Protein AF-A0A9P7GPV4-F1 (afdb_monomer_lite)

Secondary structure (DSSP, 8-state):
--SHHHHHHHHHHHH-TT-EEEEEETTEEEEEEHHHHHHHHHHHHHHHHHHHHHHHHHHHHHHHHHHHHHHHHHHHHHHHHHHHHHHHTTPPP-

Radius of gyration: 29.57 Å; chains: 1; bounding box: 56×26×76 Å

InterPro domains:
  IPR002777 Prefoldin beta-like [PF01920] (16-47)
  IPR009053 Prefoldin [G3DSA:1.10.287.370] (3-92)
  IPR027235 Prefoldin subunit 2 [PTHR13303] (4-54)

Structure (mmCIF, N/CA/C/O backbone):
data_AF-A0A9P7GPV4-F1
#
_entry.id   AF-A0A9P7GPV4-F1
#
loop_
_atom_site.group_PDB
_atom_site.id
_atom_site.type_symbol
_atom_site.label_atom_id
_atom_site.label_alt_id
_atom_site.label_comp_id
_atom_site.label_asym_id
_atom_site.label_entity_id
_atom_site.label_seq_id
_atom_site.pdbx_PDB_ins_code
_atom_site.Cartn_x
_atom_site.Cartn_y
_atom_site.Cartn_z
_atom_site.occupancy
_atom_site.B_iso_or_equiv
_atom_site.auth_seq_id
_atom_site.auth_comp_id
_atom_site.auth_asym_id
_atom_site.auth_atom_id
_atom_site.pdbx_PDB_model_num
ATOM 1 N N . MET A 1 1 ? -12.558 6.657 -0.314 1.00 48.22 1 MET A N 1
ATOM 2 C CA . MET A 1 1 ? -13.773 6.098 0.324 1.00 48.22 1 MET A CA 1
ATOM 3 C C . MET A 1 1 ? -13.560 5.425 1.694 1.00 48.22 1 MET A C 1
ATOM 5 O O . MET A 1 1 ? -14.545 5.011 2.276 1.00 48.22 1 MET A O 1
ATOM 9 N N . GLY A 1 2 ? -12.351 5.354 2.280 1.00 62.47 2 GLY A N 1
ATOM 10 C CA . GLY A 1 2 ? -12.142 4.711 3.600 1.00 62.47 2 GLY A CA 1
ATOM 11 C C . GLY A 1 2 ? -12.117 5.642 4.823 1.00 62.47 2 GLY A C 1
ATOM 12 O O . GLY A 1 2 ? -11.745 5.196 5.901 1.00 62.47 2 GLY A O 1
ATOM 13 N N . ASN A 1 3 ? -12.425 6.936 4.661 1.00 79.25 3 ASN A N 1
ATOM 14 C CA . ASN A 1 3 ? -12.256 7.924 5.737 1.00 79.25 3 ASN A CA 1
ATOM 15 C C . ASN A 1 3 ? -13.526 8.154 6.563 1.00 79.25 3 ASN A C 1
ATOM 17 O O . ASN A 1 3 ? -13.417 8.416 7.751 1.00 79.25 3 ASN A O 1
ATOM 21 N N . LEU A 1 4 ? -14.709 7.992 5.958 1.00 89.12 4 LEU A N 1
ATOM 22 C CA . LEU A 1 4 ? -15.993 8.315 6.588 1.00 89.12 4 LEU A CA 1
ATOM 23 C C . LEU A 1 4 ? -16.193 7.581 7.921 1.00 89.12 4 LEU A C 1
ATOM 25 O O . LEU A 1 4 ? -16.477 8.219 8.923 1.00 89.12 4 LEU A O 1
ATOM 29 N N . VAL A 1 5 ? -15.960 6.264 7.942 1.00 91.81 5 VAL A N 1
ATOM 30 C CA . VAL A 1 5 ? -16.151 5.423 9.137 1.00 91.81 5 VAL A CA 1
ATOM 31 C C . VAL A 1 5 ? -15.256 5.864 10.299 1.00 91.81 5 VAL A C 1
ATOM 33 O O . VAL A 1 5 ? -15.720 5.965 11.430 1.00 91.81 5 VAL A O 1
ATOM 36 N N . LEU A 1 6 ? -13.976 6.146 10.034 1.00 93.19 6 LEU A N 1
ATOM 37 C CA . LEU A 1 6 ? -13.044 6.587 11.075 1.00 93.19 6 LEU A CA 1
ATOM 38 C C . LEU A 1 6 ? -13.344 8.007 11.546 1.00 93.19 6 LEU A C 1
ATOM 40 O O . LEU A 1 6 ? -13.257 8.258 12.740 1.00 93.19 6 LEU A O 1
ATOM 44 N N . THR A 1 7 ? -13.734 8.909 10.641 1.00 93.19 7 THR A N 1
ATOM 45 C CA . THR A 1 7 ? -14.169 10.260 11.011 1.00 93.19 7 THR A CA 1
ATOM 46 C C . THR A 1 7 ? -15.347 10.197 11.980 1.00 93.19 7 THR A C 1
ATOM 48 O O . THR A 1 7 ? -15.244 10.732 13.073 1.00 93.19 7 THR A O 1
ATOM 51 N N . THR A 1 8 ? -16.400 9.445 11.652 1.00 92.31 8 THR A N 1
ATOM 52 C CA . THR A 1 8 ? -17.585 9.329 12.519 1.00 92.31 8 THR A CA 1
ATOM 53 C C . THR A 1 8 ? -17.313 8.611 13.843 1.00 92.31 8 THR A C 1
ATOM 55 O O . THR A 1 8 ? -17.963 8.886 14.845 1.00 92.31 8 THR A O 1
ATOM 58 N N . LEU A 1 9 ? -16.376 7.655 13.869 1.00 93.69 9 LEU A N 1
ATOM 59 C CA . LEU A 1 9 ? -16.033 6.942 15.103 1.00 93.69 9 LEU A CA 1
ATOM 60 C C . LEU A 1 9 ? -15.092 7.738 16.010 1.00 93.69 9 LEU A C 1
ATOM 62 O O . LEU A 1 9 ? -15.077 7.471 17.206 1.00 93.69 9 LEU A O 1
ATOM 66 N N . ASN A 1 10 ? -14.330 8.695 15.476 1.00 94.75 10 ASN A N 1
ATOM 67 C CA . ASN A 1 10 ? -13.499 9.578 16.293 1.00 94.75 10 ASN A CA 1
ATOM 68 C C . ASN A 1 10 ? -14.353 10.505 17.168 1.00 94.75 10 ASN A C 1
ATOM 70 O O . ASN A 1 10 ? -13.992 10.724 18.319 1.00 94.75 10 ASN A O 1
ATOM 74 N N . ASP A 1 11 ? -15.494 10.979 16.663 1.00 94.12 11 ASP A N 1
ATOM 75 C CA . ASP A 1 11 ? -16.437 11.781 17.455 1.00 94.12 11 ASP A CA 1
ATOM 76 C C . ASP A 1 11 ? -16.976 10.950 18.633 1.00 94.12 11 ASP A C 1
ATOM 78 O O . ASP A 1 11 ? -16.877 11.345 19.793 1.00 94.12 11 ASP A O 1
ATOM 82 N N . ALA A 1 12 ? -17.415 9.716 18.353 1.00 94.12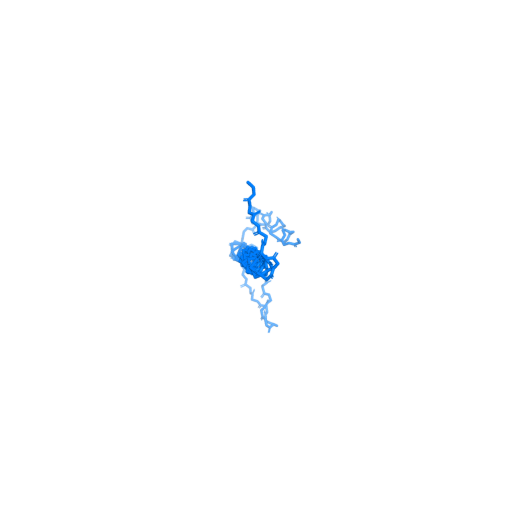 12 ALA A N 1
ATOM 83 C CA . ALA A 1 12 ? -17.855 8.779 19.388 1.00 94.12 12 ALA A CA 1
ATOM 84 C C . ALA A 1 12 ? -16.730 8.375 20.359 1.00 94.12 12 ALA A C 1
ATOM 86 O O . ALA A 1 12 ? -17.001 8.077 21.515 1.00 94.12 12 ALA A O 1
ATOM 87 N N . LEU A 1 13 ? -15.473 8.342 19.909 1.00 96.19 13 LEU A N 1
ATOM 88 C CA . LEU A 1 13 ? -14.321 8.062 20.767 1.00 96.19 13 LEU A CA 1
ATOM 89 C C . LEU A 1 13 ? -14.061 9.204 21.756 1.00 96.19 13 LEU A C 1
ATOM 91 O O . LEU A 1 13 ? -13.622 8.940 22.873 1.00 96.19 13 LEU A O 1
ATOM 95 N N . ALA A 1 14 ? -14.307 10.447 21.338 1.00 96.06 14 ALA A N 1
ATOM 96 C CA . ALA A 1 14 ? -14.121 11.631 22.167 1.00 96.06 14 ALA A CA 1
ATOM 97 C C . ALA A 1 14 ? -15.223 11.777 23.228 1.00 96.06 14 ALA A C 1
ATOM 99 O O . ALA A 1 14 ? -14.922 12.141 24.362 1.00 96.06 14 ALA A O 1
ATOM 100 N N . GLU A 1 15 ? -16.475 11.482 22.871 1.00 96.25 15 GLU A N 1
ATOM 101 C CA . GLU A 1 15 ? -17.627 11.642 23.769 1.00 96.25 15 GLU A CA 1
ATOM 102 C C . GLU A 1 15 ? -17.916 10.387 24.611 1.00 96.25 15 GLU A C 1
ATOM 104 O O . GLU A 1 15 ? -18.146 10.491 25.815 1.00 96.25 15 GLU A O 1
ATOM 109 N N . GLU A 1 16 ? -17.882 9.193 24.006 1.00 96.81 16 GLU A N 1
ATOM 110 C CA . GLU A 1 16 ? -18.323 7.936 24.630 1.00 96.81 16 GLU A CA 1
ATOM 111 C C . GLU A 1 16 ? -17.399 6.743 24.274 1.00 96.81 16 GLU A C 1
ATOM 113 O O . GLU A 1 16 ? -17.798 5.807 23.567 1.00 96.81 16 GLU A O 1
ATOM 118 N N . PRO A 1 17 ? -16.151 6.709 24.780 1.00 96.75 17 PRO A N 1
ATOM 119 C CA . PRO A 1 17 ? -15.158 5.693 24.404 1.00 96.75 17 PRO A CA 1
ATOM 120 C C . PRO A 1 17 ? -15.568 4.254 24.760 1.00 96.75 17 PRO A C 1
ATOM 122 O O . PRO A 1 17 ? -15.188 3.309 24.060 1.00 96.75 17 PRO A O 1
ATOM 125 N N . ASP A 1 18 ? -16.353 4.081 25.827 1.00 97.50 18 ASP A N 1
ATOM 126 C CA . ASP A 1 18 ? -16.858 2.788 26.307 1.00 97.50 18 ASP A CA 1
ATOM 127 C C . ASP A 1 18 ? -18.160 2.345 25.621 1.00 97.50 18 ASP A C 1
ATOM 129 O O . ASP A 1 18 ? -18.669 1.255 25.902 1.00 97.50 18 ASP A O 1
ATOM 133 N N . ARG A 1 19 ? -18.700 3.147 24.690 1.00 96.69 19 ARG A N 1
ATOM 134 C CA . ARG A 1 19 ? -19.900 2.782 23.934 1.00 96.69 19 ARG A CA 1
ATOM 135 C C . ARG A 1 19 ? -19.675 1.456 23.212 1.00 96.69 19 ARG A C 1
ATOM 137 O O . ARG A 1 19 ? -18.669 1.263 22.520 1.00 96.69 19 ARG A O 1
ATOM 144 N N . LYS A 1 20 ? -20.633 0.539 23.356 1.00 96.81 20 LYS A N 1
ATOM 145 C CA . LYS A 1 20 ? -20.587 -0.771 22.700 1.00 96.81 20 LYS A CA 1
ATOM 146 C C . LYS A 1 20 ? -20.537 -0.604 21.180 1.00 96.81 20 LYS A C 1
ATOM 148 O O . LYS A 1 20 ? -21.293 0.162 20.587 1.00 96.81 20 LYS A O 1
ATOM 153 N N . CYS A 1 21 ? -19.650 -1.355 20.549 1.00 95.62 21 CYS A N 1
ATOM 154 C CA . CYS A 1 21 ? -19.437 -1.433 19.116 1.00 95.62 21 CYS A CA 1
ATOM 155 C C . CYS A 1 21 ? -19.485 -2.904 18.701 1.00 95.62 21 CYS A C 1
ATOM 157 O O . CYS A 1 21 ? -18.944 -3.763 19.392 1.00 95.62 21 CYS A O 1
ATOM 159 N N . PHE A 1 22 ? -20.111 -3.207 17.567 1.00 95.31 22 PHE A N 1
ATOM 160 C CA . PHE A 1 22 ? -20.240 -4.580 17.089 1.00 95.31 22 PHE A CA 1
ATOM 161 C C . PHE A 1 22 ? -19.492 -4.754 15.773 1.00 95.31 22 PHE A C 1
ATOM 163 O O . PHE A 1 22 ? -19.754 -4.055 14.794 1.00 95.31 22 PHE A O 1
ATOM 170 N N . ARG A 1 23 ? -18.556 -5.705 15.743 1.00 92.19 23 ARG A N 1
ATOM 171 C CA . ARG A 1 23 ? -17.794 -6.053 14.542 1.00 92.19 23 ARG A CA 1
ATOM 172 C C . ARG A 1 23 ? -18.335 -7.346 13.947 1.00 92.19 23 ARG A C 1
ATOM 174 O O . ARG A 1 23 ? -18.291 -8.384 14.598 1.00 92.19 23 ARG A O 1
ATOM 181 N N . LEU A 1 24 ? -18.792 -7.290 12.698 1.00 93.38 24 LEU A N 1
ATOM 182 C CA . LEU A 1 24 ? -19.220 -8.467 11.944 1.00 93.38 24 LEU A CA 1
ATOM 183 C C . LEU A 1 24 ? -18.002 -9.189 11.353 1.00 93.38 24 LEU A C 1
ATOM 185 O O . LEU A 1 24 ? -17.242 -8.603 10.580 1.00 93.38 24 LEU A O 1
ATOM 189 N N . ILE A 1 25 ? -17.816 -10.459 11.707 1.00 93.06 25 ILE A N 1
ATOM 190 C CA . ILE A 1 25 ? -16.742 -11.316 11.195 1.00 93.06 25 ILE A CA 1
ATOM 191 C C . ILE A 1 25 ? -17.352 -12.665 10.826 1.00 93.06 25 ILE A C 1
ATOM 193 O O . ILE A 1 25 ? -17.851 -13.374 11.692 1.00 93.06 25 ILE A O 1
ATOM 197 N N . GLY A 1 26 ? -17.331 -13.018 9.537 1.00 93.50 26 GLY A N 1
ATOM 198 C CA . GLY A 1 26 ? -17.798 -14.333 9.078 1.00 93.50 26 GLY A CA 1
ATOM 199 C C . GLY A 1 26 ? -19.244 -14.665 9.470 1.00 93.50 26 GLY A C 1
ATOM 200 O O . GLY A 1 26 ? -19.543 -15.819 9.744 1.00 93.50 26 GLY A O 1
ATOM 201 N N . GLY A 1 27 ? -20.125 -13.662 9.553 1.00 95.75 27 GLY A N 1
ATOM 202 C CA . GLY A 1 27 ? -21.522 -13.838 9.973 1.00 95.75 27 GLY A CA 1
ATOM 203 C C . GLY A 1 27 ? -21.765 -13.772 11.486 1.00 95.75 27 GLY A C 1
ATOM 204 O O . GLY A 1 27 ? -22.917 -13.765 11.903 1.00 95.75 27 GLY A O 1
ATOM 205 N N . VAL A 1 28 ? -20.718 -13.659 12.308 1.00 96.31 28 VAL A N 1
ATOM 206 C CA . VAL A 1 28 ? -20.825 -13.510 13.768 1.00 96.31 28 VAL A CA 1
ATOM 207 C C . VAL A 1 28 ? -20.570 -12.056 14.168 1.00 96.31 28 VAL A C 1
ATOM 209 O O . VAL A 1 28 ? -19.592 -11.448 13.729 1.00 96.31 28 VAL A O 1
ATOM 212 N N . LEU A 1 29 ? -21.441 -11.489 15.007 1.00 96.75 29 LEU A N 1
ATOM 213 C CA . LEU A 1 29 ? -21.241 -10.170 15.612 1.00 96.75 29 LEU A CA 1
ATOM 214 C C . LEU A 1 29 ? -20.450 -10.302 16.913 1.00 96.75 29 LEU A C 1
ATOM 216 O O . LEU A 1 29 ? -20.864 -10.996 17.837 1.00 96.75 29 LEU A O 1
ATOM 220 N N . VAL A 1 30 ? -19.321 -9.604 16.987 1.00 95.69 30 VAL A N 1
ATOM 221 C CA . VAL A 1 30 ? -18.460 -9.554 18.171 1.00 95.69 30 VAL A CA 1
ATOM 222 C C . VAL A 1 30 ? -18.631 -8.203 18.855 1.00 95.69 30 VAL A C 1
ATOM 224 O O . VAL A 1 30 ? -18.381 -7.169 18.233 1.00 95.69 30 VAL A O 1
ATOM 227 N N . GLU A 1 31 ? -19.026 -8.209 20.127 1.00 96.88 31 GLU A N 1
ATOM 228 C CA . GLU A 1 31 ? -19.100 -7.005 20.963 1.00 96.88 31 GLU A CA 1
ATOM 229 C C . GLU A 1 31 ? -17.693 -6.513 21.348 1.00 96.88 31 GLU A C 1
ATOM 231 O O . GLU A 1 31 ? -16.815 -7.295 21.723 1.00 96.88 31 GLU A O 1
ATOM 236 N N . ARG A 1 32 ? -17.472 -5.205 21.225 1.00 96.31 32 ARG A N 1
ATOM 237 C CA . ARG A 1 32 ? -16.257 -4.448 21.561 1.00 96.31 32 ARG A CA 1
ATOM 238 C C . ARG A 1 32 ? -16.649 -3.050 22.043 1.00 96.31 32 ARG A C 1
ATOM 240 O O . ARG A 1 32 ? -17.828 -2.717 22.055 1.00 96.31 32 ARG A O 1
ATOM 247 N N . THR A 1 33 ? -15.681 -2.212 22.397 1.00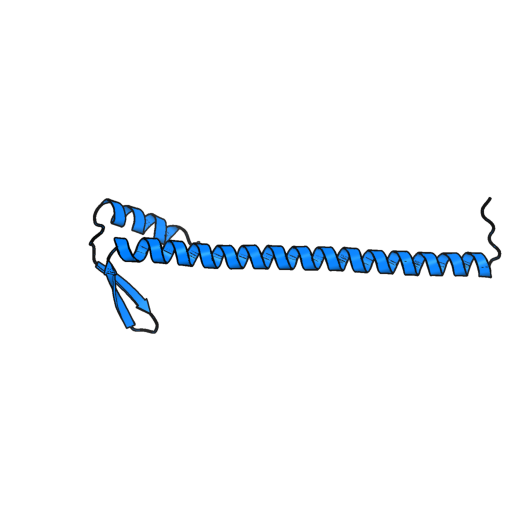 97.56 33 THR A N 1
ATOM 248 C CA . THR A 1 33 ? -15.911 -0.781 22.663 1.00 97.56 33 THR A CA 1
ATOM 249 C C . THR A 1 33 ? -15.359 0.092 21.535 1.00 97.56 33 THR A C 1
ATOM 251 O O . THR A 1 33 ? -14.528 -0.360 20.740 1.00 97.56 33 THR A O 1
ATOM 254 N N . VAL A 1 34 ? -15.804 1.348 21.441 1.00 96.44 34 VAL A N 1
ATOM 255 C CA . VAL A 1 34 ? -15.283 2.306 20.448 1.00 96.44 34 VAL A CA 1
ATOM 256 C C . VAL A 1 34 ? -13.764 2.472 20.589 1.00 96.44 34 VAL A C 1
ATOM 258 O O . VAL A 1 34 ? -13.053 2.400 19.581 1.00 96.44 34 VAL A O 1
ATOM 261 N N . LYS A 1 35 ? -13.253 2.593 21.822 1.00 96.69 35 LYS A N 1
ATOM 262 C CA . LYS A 1 35 ? -11.809 2.714 22.094 1.00 96.69 35 LYS A CA 1
ATOM 263 C C . LYS A 1 35 ? -10.978 1.512 21.633 1.00 96.69 35 LYS A C 1
ATOM 265 O O . LYS A 1 35 ? -9.832 1.700 21.233 1.00 96.69 35 LYS A O 1
ATOM 270 N N . ASP A 1 36 ? -11.550 0.307 21.594 1.00 95.44 36 ASP A N 1
ATOM 271 C CA . ASP A 1 36 ? -10.857 -0.888 21.083 1.00 95.44 36 ASP A CA 1
ATOM 272 C C . ASP A 1 36 ? -10.880 -0.967 19.545 1.00 95.44 36 ASP A C 1
ATOM 274 O O . ASP A 1 36 ? -9.952 -1.465 18.894 1.00 95.44 36 ASP A O 1
ATOM 278 N N . VAL A 1 37 ? -11.978 -0.510 18.936 1.00 94.31 37 VAL A N 1
ATOM 279 C CA . VAL A 1 37 ? -12.238 -0.693 17.502 1.00 94.31 37 VAL A CA 1
ATOM 280 C C . VAL A 1 37 ? -11.510 0.345 16.654 1.00 94.31 37 VAL A C 1
ATOM 282 O O . VAL A 1 37 ? -10.969 -0.014 15.604 1.00 94.31 37 VAL A O 1
ATOM 285 N N . VAL A 1 38 ? -11.449 1.607 17.089 1.00 94.88 38 VAL A N 1
ATOM 286 C CA . VAL A 1 38 ? -10.851 2.698 16.298 1.00 94.88 38 VAL A CA 1
ATOM 287 C C . VAL A 1 38 ? -9.381 2.432 15.929 1.00 94.88 38 VAL A C 1
ATOM 289 O O . VAL A 1 38 ? -9.080 2.459 14.729 1.00 94.88 38 VAL A O 1
ATOM 292 N N . PRO A 1 39 ? -8.4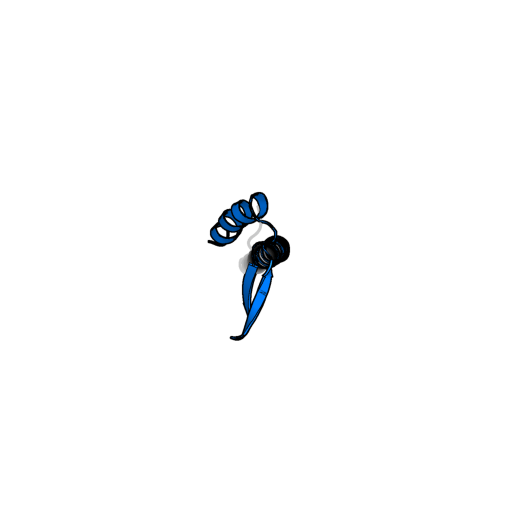74 2.078 16.866 1.00 94.94 39 PRO A N 1
ATOM 293 C CA . PRO A 1 39 ? -7.073 1.799 16.528 1.00 94.94 39 PRO A CA 1
ATOM 294 C C . PRO A 1 39 ? -6.927 0.598 15.584 1.00 94.94 39 PRO A C 1
ATOM 296 O O . PRO A 1 39 ? -6.100 0.591 14.666 1.00 94.94 39 PRO A O 1
ATOM 299 N N . THR A 1 40 ? -7.782 -0.414 15.769 1.00 93.62 40 THR A N 1
ATOM 300 C CA . THR A 1 40 ? -7.808 -1.619 14.932 1.00 93.62 40 THR A CA 1
ATOM 301 C C . THR A 1 40 ? -8.199 -1.284 13.489 1.00 93.62 40 THR A C 1
ATOM 303 O O . THR A 1 40 ? -7.572 -1.764 12.538 1.00 93.62 40 THR A O 1
ATOM 306 N N . LEU A 1 41 ? -9.218 -0.439 13.303 1.00 93.25 41 LEU A N 1
ATOM 307 C CA . LEU A 1 41 ? -9.667 0.008 11.983 1.00 93.25 41 LEU A CA 1
ATOM 308 C C . LEU A 1 41 ? -8.637 0.915 11.299 1.00 93.25 41 LEU A C 1
ATOM 310 O O . LEU A 1 41 ? -8.408 0.753 10.100 1.00 93.25 41 LEU A O 1
ATOM 314 N N . GLN A 1 42 ? -7.986 1.817 12.041 1.00 94.25 42 GLN A N 1
ATOM 315 C CA . GLN A 1 42 ? -6.901 2.662 11.524 1.00 94.25 42 GLN A CA 1
ATOM 316 C C . GLN A 1 42 ? -5.743 1.811 10.999 1.00 94.25 42 GLN A C 1
ATOM 318 O O . GLN A 1 42 ? -5.390 1.913 9.825 1.00 94.25 42 GLN A O 1
ATOM 323 N N . THR A 1 43 ? -5.239 0.890 11.825 1.00 95.38 43 THR A N 1
ATOM 324 C CA . THR A 1 43 ? -4.147 -0.023 11.450 1.00 95.38 43 THR A CA 1
ATOM 325 C C . THR A 1 43 ? -4.512 -0.860 10.224 1.00 95.38 43 THR A C 1
ATOM 327 O O . THR A 1 43 ? -3.714 -0.996 9.297 1.00 95.38 43 THR A O 1
ATOM 330 N N . THR A 1 44 ? -5.743 -1.382 10.169 1.00 92.94 44 THR A N 1
ATOM 331 C CA . THR A 1 44 ? -6.221 -2.178 9.026 1.00 92.94 44 THR A CA 1
ATOM 332 C C . THR A 1 44 ? -6.276 -1.343 7.744 1.00 92.94 44 THR A C 1
ATOM 334 O O . THR A 1 44 ? -5.775 -1.769 6.702 1.00 92.94 44 THR A O 1
ATOM 337 N N . ARG A 1 45 ? -6.852 -0.136 7.809 1.00 94.19 45 ARG A N 1
ATOM 338 C CA . ARG A 1 45 ? -6.931 0.794 6.673 1.00 94.19 45 ARG A CA 1
ATOM 339 C C . ARG A 1 45 ? -5.539 1.153 6.162 1.00 94.19 45 ARG A C 1
ATOM 341 O O . ARG A 1 45 ? -5.308 1.127 4.953 1.00 94.19 45 ARG A O 1
ATOM 348 N N . ASP A 1 46 ? -4.632 1.493 7.070 1.00 95.38 46 ASP A N 1
ATOM 349 C CA . ASP A 1 46 ? -3.289 1.953 6.729 1.00 95.38 46 ASP A CA 1
ATOM 350 C C . ASP A 1 46 ? -2.439 0.807 6.176 1.00 95.38 46 ASP A C 1
ATOM 352 O O . ASP A 1 46 ? -1.727 0.999 5.190 1.00 95.38 46 ASP A O 1
ATOM 356 N N . GLY A 1 47 ? -2.609 -0.408 6.704 1.00 96.06 47 GLY A N 1
ATOM 357 C CA . GLY A 1 47 ? -2.035 -1.626 6.139 1.00 96.06 47 GLY A CA 1
ATOM 358 C C . GLY A 1 47 ? -2.491 -1.864 4.697 1.00 96.06 47 GLY A C 1
ATOM 359 O O . GLY A 1 47 ? -1.657 -1.994 3.801 1.00 96.06 47 GLY A O 1
ATOM 360 N N . VAL A 1 48 ? -3.804 -1.838 4.436 1.00 95.25 48 VAL A N 1
ATOM 361 C CA . VAL A 1 48 ? -4.354 -2.004 3.076 1.00 95.25 48 VAL A CA 1
ATOM 362 C C . VAL A 1 48 ? -3.848 -0.906 2.138 1.00 95.25 48 VAL A C 1
ATOM 364 O O . VAL A 1 48 ? -3.373 -1.198 1.039 1.00 95.25 48 VAL A O 1
ATOM 367 N N . ARG A 1 49 ? -3.884 0.360 2.568 1.00 95.06 49 ARG A N 1
ATOM 368 C CA . ARG A 1 49 ? -3.379 1.490 1.776 1.00 95.06 49 ARG A CA 1
ATOM 369 C C . ARG A 1 49 ? -1.885 1.349 1.478 1.00 95.06 49 ARG A C 1
ATOM 371 O O . ARG A 1 49 ? -1.469 1.602 0.349 1.00 95.06 49 ARG A O 1
ATOM 378 N N . GLY A 1 50 ? -1.092 0.933 2.461 1.00 97.00 50 GLY A N 1
ATOM 379 C CA . GLY A 1 50 ? 0.341 0.699 2.316 1.00 97.00 50 GLY A CA 1
ATOM 380 C C . GLY A 1 50 ? 0.650 -0.421 1.324 1.00 97.00 50 GLY A C 1
ATOM 381 O O . GLY A 1 50 ? 1.531 -0.262 0.479 1.00 97.00 50 GLY A O 1
ATOM 382 N N . LEU A 1 51 ? -0.109 -1.521 1.362 1.00 97.44 51 LEU A N 1
ATOM 383 C CA . LEU A 1 51 ? 0.015 -2.617 0.398 1.00 97.44 51 LEU A CA 1
ATOM 384 C C . LEU A 1 51 ? -0.325 -2.166 -1.024 1.00 97.44 51 LEU A C 1
ATOM 386 O O . LEU A 1 51 ? 0.432 -2.456 -1.951 1.00 97.44 51 LEU A O 1
ATOM 390 N N . ILE A 1 52 ? -1.415 -1.411 -1.194 1.00 96.81 52 ILE A N 1
ATOM 391 C CA . ILE A 1 52 ? -1.796 -0.845 -2.494 1.00 96.81 52 ILE A CA 1
ATOM 392 C C . ILE A 1 52 ? -0.683 0.071 -3.009 1.00 96.81 52 ILE A C 1
ATOM 394 O O . ILE A 1 52 ? -0.203 -0.123 -4.123 1.00 96.81 52 ILE A O 1
ATOM 398 N N . ALA A 1 53 ? -0.216 1.023 -2.197 1.00 96.94 53 ALA A N 1
ATOM 399 C CA . ALA A 1 53 ? 0.840 1.954 -2.588 1.00 96.94 53 ALA A CA 1
ATOM 400 C C . ALA A 1 53 ? 2.142 1.229 -2.968 1.00 96.94 53 ALA A C 1
ATOM 402 O O . ALA A 1 53 ? 2.734 1.517 -4.009 1.00 96.94 53 ALA A O 1
ATOM 403 N N . ARG A 1 54 ? 2.559 0.239 -2.169 1.00 97.69 54 ARG A N 1
ATOM 404 C CA . ARG A 1 54 ? 3.751 -0.575 -2.444 1.00 97.69 54 ARG A CA 1
ATOM 405 C C . ARG A 1 54 ? 3.604 -1.372 -3.738 1.00 97.69 54 ARG A C 1
ATOM 407 O O . ARG A 1 54 ? 4.545 -1.414 -4.526 1.00 97.69 54 ARG A O 1
ATOM 414 N N . SER A 1 55 ? 2.437 -1.972 -3.971 1.00 97.19 55 SER A N 1
ATOM 415 C CA . SER A 1 55 ? 2.140 -2.711 -5.201 1.00 97.19 55 SER A CA 1
ATOM 416 C C . SER A 1 55 ? 2.163 -1.794 -6.426 1.00 97.19 55 SER A C 1
ATOM 418 O O . SER A 1 55 ? 2.801 -2.118 -7.427 1.00 97.19 55 SER A O 1
ATOM 420 N N . LEU A 1 56 ? 1.538 -0.616 -6.346 1.00 96.62 56 LEU A N 1
ATOM 421 C CA . LEU A 1 56 ? 1.548 0.377 -7.423 1.00 96.62 56 LEU A CA 1
ATOM 422 C C . LEU A 1 56 ? 2.970 0.845 -7.745 1.00 96.62 56 LEU A C 1
ATOM 424 O O . LEU A 1 56 ? 3.368 0.832 -8.910 1.00 96.62 56 LEU A O 1
ATOM 428 N N . TYR A 1 57 ? 3.760 1.177 -6.720 1.00 96.62 57 TYR A N 1
ATOM 429 C CA . TYR A 1 57 ? 5.160 1.558 -6.889 1.00 96.62 57 TYR A CA 1
ATOM 430 C C . TYR A 1 57 ? 5.975 0.434 -7.540 1.00 96.62 57 TYR A C 1
ATOM 432 O O . TYR A 1 57 ? 6.622 0.651 -8.563 1.00 96.62 57 TYR A O 1
ATOM 440 N N . ALA A 1 58 ? 5.894 -0.792 -7.014 1.00 97.75 58 ALA A N 1
ATOM 441 C CA . ALA A 1 58 ? 6.620 -1.938 -7.557 1.00 97.75 58 ALA A CA 1
ATOM 442 C C . ALA A 1 58 ? 6.238 -2.242 -9.017 1.00 97.75 58 ALA A C 1
ATOM 444 O O . ALA A 1 58 ? 7.112 -2.538 -9.834 1.00 97.75 58 ALA A O 1
ATOM 445 N N . ASN A 1 59 ? 4.949 -2.144 -9.364 1.00 97.75 59 ASN A N 1
ATOM 446 C CA . ASN A 1 59 ? 4.478 -2.303 -10.740 1.00 97.75 59 ASN A CA 1
ATOM 447 C C . ASN A 1 59 ? 5.021 -1.195 -11.654 1.00 97.75 59 ASN A C 1
ATOM 449 O O . ASN A 1 59 ? 5.521 -1.506 -12.733 1.00 97.75 59 ASN A O 1
ATOM 453 N N . CYS A 1 60 ? 4.990 0.068 -11.219 1.00 97.06 60 CYS A N 1
ATOM 454 C CA . CYS A 1 60 ? 5.531 1.197 -11.977 1.00 97.06 60 CYS A CA 1
ATOM 455 C C . CYS A 1 60 ? 7.027 1.018 -12.269 1.00 97.06 60 CYS A C 1
ATOM 457 O O . CYS A 1 60 ? 7.445 1.045 -13.427 1.00 97.06 60 CYS A O 1
ATOM 459 N N . VAL A 1 61 ? 7.831 0.720 -11.241 1.00 97.88 61 VAL A N 1
ATOM 460 C CA . VAL A 1 61 ? 9.276 0.514 -11.420 1.00 97.88 61 VAL A CA 1
ATOM 461 C C . VAL A 1 61 ? 9.554 -0.669 -12.354 1.00 97.88 61 VAL A C 1
ATOM 463 O O . VAL A 1 61 ? 10.461 -0.598 -13.184 1.00 97.88 61 VAL A O 1
ATOM 466 N N . ARG A 1 62 ? 8.768 -1.752 -12.274 1.00 98.31 62 ARG A N 1
ATOM 467 C CA . ARG A 1 62 ? 8.894 -2.891 -13.198 1.00 98.31 62 ARG A CA 1
ATOM 468 C C . ARG A 1 62 ? 8.647 -2.475 -14.651 1.00 98.31 62 ARG A C 1
ATOM 470 O O . ARG A 1 62 ? 9.417 -2.874 -15.520 1.00 98.31 62 ARG A O 1
ATOM 477 N N . GLN A 1 63 ? 7.611 -1.674 -14.908 1.00 97.88 63 GLN A N 1
ATOM 478 C CA . GLN A 1 63 ? 7.303 -1.185 -16.256 1.00 97.88 63 GLN A CA 1
ATOM 479 C C . GLN A 1 63 ? 8.408 -0.274 -16.795 1.00 97.88 63 GLN A C 1
ATOM 481 O O . GLN A 1 63 ? 8.850 -0.469 -17.924 1.00 97.88 63 GLN A O 1
ATOM 486 N N . ILE A 1 64 ? 8.921 0.650 -15.975 1.00 98.19 64 ILE A N 1
ATOM 487 C CA . ILE A 1 64 ? 10.030 1.536 -16.363 1.00 98.19 64 ILE A CA 1
ATOM 488 C C . ILE A 1 64 ? 11.267 0.714 -16.738 1.00 98.19 64 ILE A C 1
ATOM 490 O O . ILE A 1 64 ? 11.846 0.921 -17.801 1.00 98.19 64 ILE A O 1
ATOM 494 N N . ARG A 1 65 ? 11.644 -0.269 -15.909 1.00 98.44 65 ARG A N 1
ATOM 495 C CA . ARG A 1 65 ? 12.785 -1.151 -16.201 1.00 98.44 65 ARG A CA 1
ATOM 496 C C . ARG A 1 65 ? 12.6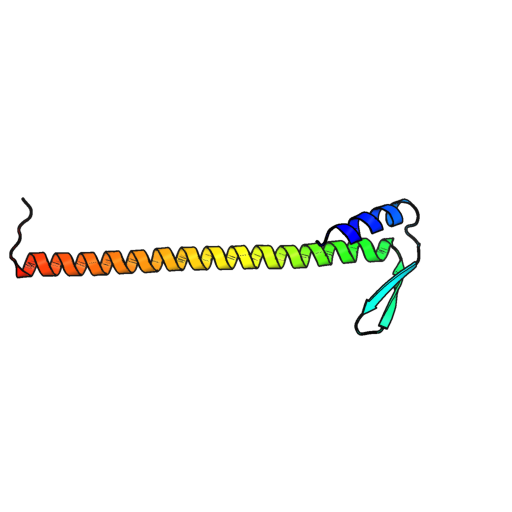06 -1.912 -17.510 1.00 98.44 65 ARG A C 1
ATOM 498 O O . ARG A 1 65 ? 13.549 -1.990 -18.289 1.00 98.44 65 ARG A O 1
ATOM 505 N N . LYS A 1 66 ? 11.405 -2.440 -17.763 1.00 98.44 66 LYS A N 1
ATOM 506 C CA . LYS A 1 66 ? 11.097 -3.145 -19.012 1.00 98.44 66 LYS A CA 1
ATOM 507 C C . LYS A 1 66 ? 11.205 -2.217 -20.223 1.00 98.44 66 LYS A C 1
ATOM 509 O O . LYS A 1 66 ? 11.818 -2.594 -21.212 1.00 98.44 66 LYS A O 1
ATOM 514 N N . ALA A 1 67 ? 10.659 -1.003 -20.141 1.00 98.38 67 ALA A N 1
ATOM 515 C CA . ALA A 1 67 ? 10.747 -0.027 -21.224 1.00 98.38 67 ALA A CA 1
ATOM 516 C C . ALA A 1 67 ? 12.206 0.342 -21.543 1.00 98.38 67 ALA A C 1
ATOM 518 O O . ALA A 1 67 ? 12.606 0.306 -22.704 1.00 98.38 67 ALA A O 1
ATOM 519 N N . VAL A 1 68 ? 13.018 0.621 -20.518 1.00 98.38 68 VAL A N 1
ATOM 520 C CA . VAL A 1 68 ? 14.450 0.929 -20.685 1.00 98.38 68 VAL A CA 1
ATOM 521 C C . VAL A 1 68 ? 15.216 -0.262 -21.268 1.00 98.38 68 VAL A C 1
ATOM 523 O O . VAL A 1 68 ? 16.026 -0.080 -22.176 1.00 98.38 68 VAL A O 1
ATOM 526 N N . GLY A 1 69 ? 14.936 -1.481 -20.795 1.00 98.44 69 GLY A N 1
ATOM 527 C CA . GLY A 1 69 ? 15.509 -2.710 -21.349 1.00 98.44 69 GLY A CA 1
ATOM 528 C C . GLY A 1 69 ? 15.200 -2.866 -22.838 1.00 98.44 69 GLY A C 1
ATOM 529 O O . GLY A 1 69 ? 16.117 -2.973 -23.648 1.00 98.44 69 GLY A O 1
ATOM 530 N N . ASN A 1 70 ? 13.924 -2.751 -23.210 1.00 98.25 70 ASN A N 1
ATOM 531 C CA . ASN A 1 70 ? 13.482 -2.866 -24.599 1.00 98.25 70 ASN A CA 1
ATOM 532 C C . ASN A 1 70 ? 14.110 -1.800 -25.511 1.00 98.25 70 ASN A C 1
ATOM 534 O O . ASN A 1 70 ? 14.439 -2.096 -26.657 1.00 98.25 70 ASN A O 1
ATOM 538 N N . LEU A 1 71 ? 14.252 -0.555 -25.039 1.00 98.19 71 LEU A N 1
ATOM 539 C CA . LEU A 1 71 ? 14.934 0.492 -25.805 1.00 98.19 71 LEU A CA 1
ATOM 540 C C . LEU A 1 71 ? 16.414 0.145 -25.992 1.00 98.19 71 LEU A C 1
ATOM 542 O O . LEU A 1 71 ? 16.926 0.240 -27.101 1.00 98.19 71 LEU A O 1
ATOM 546 N N . THR A 1 72 ? 17.086 -0.309 -24.933 1.00 98.25 72 THR A N 1
ATOM 547 C CA . THR A 1 72 ? 18.506 -0.696 -24.980 1.00 98.25 72 THR A CA 1
ATOM 548 C C . THR A 1 72 ? 18.757 -1.793 -26.016 1.00 98.25 72 THR A C 1
ATOM 550 O O . THR A 1 72 ? 19.717 -1.716 -26.780 1.00 98.25 72 THR A O 1
ATOM 553 N N . GLU A 1 73 ? 17.888 -2.803 -26.069 1.00 98.06 73 GLU A N 1
ATOM 554 C CA . GLU A 1 73 ? 17.969 -3.881 -27.060 1.00 98.06 73 GLU A CA 1
ATOM 555 C C . GLU A 1 73 ? 17.745 -3.368 -28.486 1.00 98.06 73 GLU A C 1
ATOM 557 O O . GLU A 1 73 ? 18.517 -3.701 -29.385 1.00 98.06 73 GLU A O 1
ATOM 562 N N . GLN A 1 74 ? 16.748 -2.501 -28.687 1.00 98.06 74 GLN A N 1
ATOM 563 C CA . GLN A 1 74 ? 16.487 -1.889 -29.993 1.00 98.06 74 GLN A CA 1
ATOM 564 C C . GLN A 1 74 ? 17.676 -1.065 -30.495 1.00 98.06 74 GLN A C 1
ATOM 566 O O . GLN A 1 74 ? 18.048 -1.198 -31.659 1.00 98.06 74 GLN A O 1
ATOM 571 N N . TYR A 1 75 ? 18.308 -0.261 -29.633 1.00 98.06 75 TYR A N 1
ATOM 572 C CA . TYR A 1 75 ? 19.495 0.512 -30.009 1.00 98.06 75 TYR A CA 1
ATOM 573 C C . TYR A 1 75 ? 20.655 -0.391 -30.432 1.00 98.06 75 TYR A C 1
ATOM 575 O O . TYR A 1 75 ? 21.231 -0.169 -31.493 1.00 98.06 75 TYR A O 1
ATOM 583 N N . LYS A 1 76 ? 20.950 -1.444 -29.659 1.00 97.81 76 LYS A N 1
ATOM 584 C CA . LYS A 1 76 ? 22.025 -2.396 -29.989 1.00 97.81 76 LYS A CA 1
ATOM 585 C C . LYS A 1 76 ? 21.774 -3.122 -31.308 1.00 97.81 76 LYS A C 1
ATOM 587 O O . LYS A 1 76 ? 22.688 -3.267 -32.111 1.00 97.81 76 LYS A O 1
ATOM 592 N N . SER A 1 77 ? 20.537 -3.557 -31.544 1.00 97.94 77 SER A N 1
ATOM 593 C CA . SER A 1 77 ? 20.162 -4.193 -32.810 1.00 97.94 77 SER A CA 1
ATOM 594 C C . SER A 1 77 ? 20.338 -3.230 -33.984 1.00 97.94 77 SER A C 1
ATOM 596 O O . SER A 1 77 ? 20.904 -3.609 -35.003 1.00 97.94 77 SER A O 1
ATOM 598 N N . LYS A 1 78 ? 19.908 -1.971 -33.841 1.00 97.44 78 LYS A N 1
ATOM 599 C CA . LYS A 1 78 ? 20.020 -0.972 -34.913 1.00 97.44 78 LYS A CA 1
ATOM 600 C C . LYS A 1 78 ? 21.458 -0.547 -35.194 1.00 97.44 78 LYS A C 1
ATOM 602 O O . LYS A 1 78 ? 21.794 -0.283 -36.344 1.00 97.44 78 LYS A O 1
ATOM 607 N N . GLU A 1 79 ? 22.304 -0.504 -34.172 1.00 97.31 79 GLU A N 1
ATOM 608 C CA . GLU A 1 79 ? 23.742 -0.276 -34.323 1.00 97.31 79 GLU A CA 1
ATOM 609 C C . GLU A 1 79 ? 24.398 -1.397 -35.147 1.00 97.31 79 GLU A C 1
ATOM 611 O O . GLU A 1 79 ? 25.121 -1.117 -36.102 1.00 97.31 79 GLU A O 1
ATOM 616 N N . GLN A 1 80 ? 24.064 -2.660 -34.859 1.00 96.81 80 GLN A N 1
ATOM 617 C CA . GLN A 1 80 ? 24.548 -3.817 -35.623 1.00 96.81 80 GLN A CA 1
ATOM 618 C C . GLN A 1 80 ? 24.053 -3.818 -37.076 1.00 96.81 80 GLN A C 1
ATOM 620 O O . GLN A 1 80 ? 24.841 -4.092 -37.987 1.00 96.81 80 GLN A O 1
ATOM 625 N N . ASP A 1 81 ? 22.778 -3.480 -37.304 1.00 96.81 81 ASP A N 1
ATOM 626 C CA . ASP A 1 81 ? 22.208 -3.326 -38.649 1.00 96.81 81 ASP A CA 1
ATOM 627 C C . ASP A 1 81 ? 22.999 -2.273 -39.450 1.00 96.81 81 ASP A C 1
ATOM 629 O O . ASP A 1 81 ? 23.403 -2.511 -40.590 1.00 96.81 81 ASP A O 1
ATOM 633 N N . LEU A 1 82 ? 23.267 -1.112 -38.837 1.00 95.62 82 LEU A N 1
ATOM 634 C CA . LEU A 1 82 ? 24.008 -0.016 -39.467 1.00 95.62 82 LEU A CA 1
ATOM 635 C C . LEU A 1 82 ? 25.455 -0.389 -39.779 1.00 95.62 82 LEU A C 1
ATOM 637 O O . LEU A 1 82 ? 25.954 -0.067 -40.857 1.00 95.62 82 LEU A O 1
ATOM 641 N N . ASP A 1 83 ? 26.143 -1.051 -38.856 1.00 93.94 83 ASP A N 1
ATOM 642 C CA . ASP A 1 83 ? 27.523 -1.469 -39.083 1.00 93.94 83 ASP A CA 1
ATOM 643 C C . ASP A 1 83 ? 27.626 -2.547 -40.161 1.00 93.94 83 ASP A C 1
ATOM 645 O O . ASP A 1 83 ? 28.570 -2.533 -40.954 1.00 93.94 83 ASP A O 1
ATOM 649 N N . THR A 1 84 ? 26.635 -3.434 -40.248 1.00 95.31 84 THR A N 1
ATOM 650 C CA . THR A 1 84 ? 26.522 -4.403 -41.345 1.00 95.31 84 THR A CA 1
ATOM 651 C C . THR A 1 84 ? 26.337 -3.681 -42.679 1.00 95.31 84 THR A C 1
ATOM 653 O O . THR A 1 84 ? 27.096 -3.927 -43.615 1.00 95.31 84 THR A O 1
ATOM 656 N N . PHE A 1 85 ? 25.423 -2.710 -42.739 1.00 96.00 85 PHE A N 1
ATOM 657 C CA . P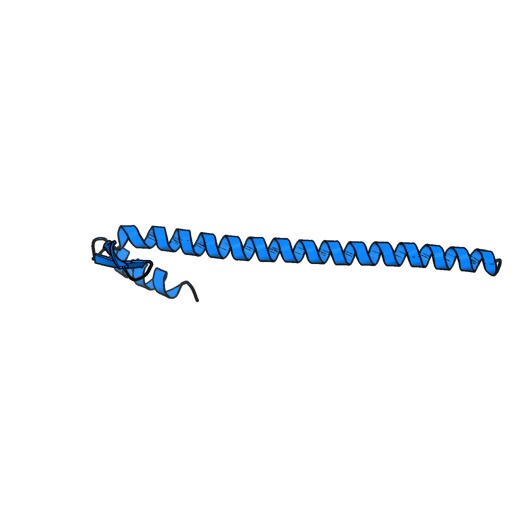HE A 1 85 ? 25.178 -1.902 -43.934 1.00 96.00 85 PHE A CA 1
ATOM 658 C C . PHE A 1 85 ? 26.425 -1.125 -44.392 1.00 96.00 85 PHE A C 1
ATOM 660 O O . PHE A 1 85 ? 26.771 -1.141 -45.573 1.00 96.00 85 PHE A O 1
ATOM 667 N N . LYS A 1 86 ? 27.166 -0.489 -43.471 1.00 93.25 86 LYS A N 1
ATOM 668 C CA . LYS A 1 86 ? 28.423 0.210 -43.807 1.00 93.25 86 LYS A CA 1
ATOM 669 C C . LYS A 1 86 ? 29.445 -0.725 -44.455 1.00 93.25 86 LYS A C 1
ATOM 671 O O . LYS A 1 86 ? 30.121 -0.316 -45.398 1.00 93.25 86 LYS A O 1
ATOM 676 N N . ARG A 1 87 ? 29.565 -1.958 -43.946 1.00 91.56 87 ARG A N 1
ATOM 677 C CA . ARG A 1 87 ? 30.492 -2.972 -44.476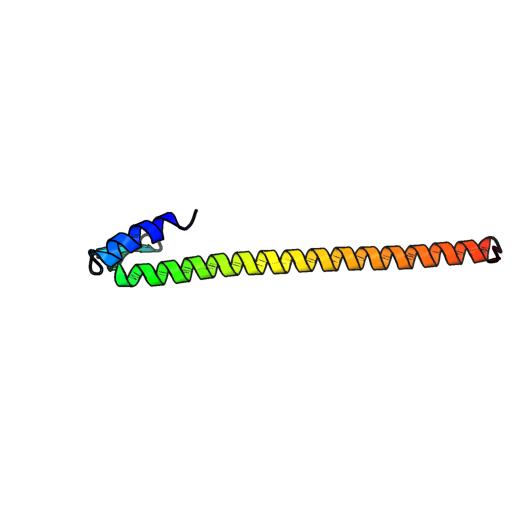 1.00 91.56 87 ARG A CA 1
ATOM 678 C C . ARG A 1 87 ? 30.064 -3.448 -45.859 1.00 91.56 87 ARG A C 1
ATOM 680 O O . ARG A 1 87 ? 30.900 -3.498 -46.752 1.00 91.56 87 ARG A O 1
ATOM 687 N N . GLU A 1 88 ? 28.782 -3.756 -46.039 1.00 95.94 88 GLU A N 1
ATOM 688 C CA . GLU A 1 88 ? 28.238 -4.267 -47.302 1.00 95.94 88 GLU A CA 1
ATOM 689 C C . GLU A 1 88 ? 28.379 -3.252 -48.446 1.00 95.94 88 GLU A C 1
ATOM 691 O O . GLU A 1 88 ? 28.787 -3.606 -49.552 1.00 95.94 88 GLU A O 1
ATOM 696 N N . TYR A 1 89 ? 28.140 -1.971 -48.159 1.00 94.44 89 TYR A N 1
ATOM 697 C CA . TYR A 1 89 ? 28.194 -0.897 -49.154 1.00 94.44 89 TYR A CA 1
ATOM 698 C C . TYR A 1 89 ? 29.521 -0.121 -49.172 1.00 94.44 89 TYR A C 1
ATOM 700 O O . TYR A 1 89 ? 29.619 0.906 -49.841 1.00 94.44 89 TYR A O 1
ATOM 708 N N . ASN A 1 90 ? 30.556 -0.596 -48.466 1.00 91.81 90 ASN A N 1
ATOM 709 C CA . ASN A 1 90 ? 31.872 0.056 -48.371 1.00 91.81 90 ASN A CA 1
ATOM 710 C C . ASN A 1 90 ? 31.807 1.558 -48.002 1.00 91.81 90 ASN A C 1
ATOM 712 O O . ASN A 1 90 ? 32.608 2.366 -48.483 1.00 91.81 90 ASN A O 1
ATOM 716 N N . ILE A 1 91 ? 30.857 1.942 -47.143 1.00 91.12 91 ILE A N 1
ATOM 717 C CA . ILE A 1 91 ? 30.645 3.336 -46.733 1.00 91.12 91 ILE A CA 1
ATOM 718 C C . ILE A 1 91 ? 31.740 3.731 -45.747 1.00 91.12 91 ILE A C 1
ATOM 720 O O . ILE A 1 91 ? 31.883 3.127 -44.682 1.00 91.12 91 ILE A O 1
ATOM 724 N N . ARG A 1 92 ? 32.501 4.773 -46.086 1.00 82.44 92 ARG A N 1
ATOM 725 C CA . ARG A 1 92 ? 33.553 5.314 -45.222 1.00 82.44 92 ARG A CA 1
ATOM 726 C C . ARG A 1 92 ? 33.060 6.584 -44.528 1.00 82.44 92 ARG A C 1
ATOM 728 O O . ARG A 1 92 ? 32.484 7.433 -45.209 1.00 82.44 92 ARG A O 1
ATOM 735 N N . PRO A 1 93 ? 33.270 6.727 -43.209 1.00 70.50 93 PRO A N 1
ATOM 736 C CA . PRO A 1 93 ? 33.074 8.013 -42.558 1.00 70.50 93 PRO A CA 1
ATOM 737 C C . PRO A 1 93 ? 34.090 9.012 -43.132 1.00 70.50 93 PRO A C 1
ATOM 739 O O . PRO A 1 93 ? 35.269 8.677 -43.270 1.00 70.50 93 PRO A O 1
ATOM 742 N N . VAL A 1 94 ? 33.599 10.189 -43.524 1.00 70.06 94 VAL A N 1
ATOM 743 C CA . VAL A 1 94 ? 34.417 11.368 -43.865 1.00 70.06 94 VAL A CA 1
ATOM 744 C C . VAL A 1 94 ? 34.984 12.014 -42.613 1.00 70.06 94 VAL A C 1
ATOM 746 O O . VAL A 1 94 ? 34.278 11.998 -41.579 1.00 70.06 94 VAL A O 1
#

Foldseek 3Di:
DLVPVLVVLVVCCVVPQQPWDWDDDPNDTDIDGSVVVNVVSVVVVVVVVVVVVVVVVVVVVVVVVVVVVVVVVVVVVVVVVVVVVCVVVVPDDD

Organism: NCBI:txid117069

Sequence (94 aa):
MGNLVLTTLNDALAEEPDRKCFRLIGGVLVERTVKDVVPTLQTTRDGVRGLIARSLYANCVRQIRKAVGNLTEQYKSKEQDLDTFKREYNIRPV

pLDDT: mean 94.08, std 7.45, range [48.22, 98.44]